Protein AF-A0A8T6P390-F1 (afdb_monomer)

pLDDT: mean 92.5, std 6.71, range [60.31, 98.31]

Solvent-accessible surface area (backbone atoms only — not comparable to full-atom values): 4581 Å² total; per-residue (Å²): 134,58,71,71,60,53,54,62,58,51,70,80,51,88,84,80,80,89,47,70,69,31,53,57,49,14,52,54,48,27,73,68,28,31,87,80,65,63,40,45,67,67,59,24,41,55,49,26,51,33,64,73,70,71,41,72,41,75,40,89,63,42,82,56,37,36,80,75,49,41,86,36,35,43,73,63,128

Mean predicted aligned error: 3.91 Å

Radius of gyration: 13.46 Å; Cα contacts (8 Å, |Δi|>4): 73; chains: 1; bounding box: 33×28×26 Å

Secondary structure (DSSP, 8-state):
--HHHHHHHHTTS------HHHHHHHHHHHHHHHHHH---HHHHHHHHHHHHHTPPPPBS-HHHHHHHHGGG--B--

Structure (mm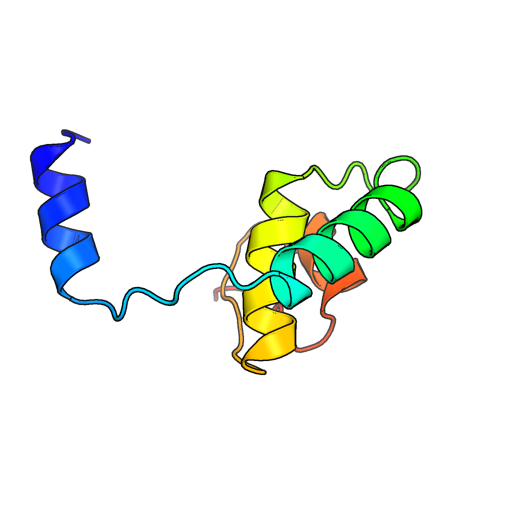CIF, N/CA/C/O backbone):
data_AF-A0A8T6P390-F1
#
_entry.id   AF-A0A8T6P390-F1
#
loop_
_atom_site.group_PDB
_atom_site.id
_atom_site.type_symbol
_atom_site.label_atom_id
_atom_site.label_alt_id
_atom_site.label_comp_id
_atom_site.label_asym_id
_atom_site.label_entity_id
_atom_site.label_seq_id
_atom_site.pdbx_PDB_ins_code
_atom_site.Cartn_x
_atom_site.Cartn_y
_atom_site.Cartn_z
_atom_site.occupancy
_atom_site.B_iso_or_equiv
_atom_site.auth_seq_id
_atom_site.auth_comp_id
_atom_site.auth_asym_id
_atom_site.auth_atom_id
_atom_site.pdbx_PDB_model_num
ATOM 1 N N . MET A 1 1 ? -16.977 17.855 -1.010 1.00 60.31 1 MET A N 1
ATOM 2 C CA . MET A 1 1 ? -17.595 17.051 0.075 1.00 60.31 1 MET A CA 1
ATOM 3 C C . MET A 1 1 ? -17.310 17.746 1.398 1.00 60.31 1 MET A C 1
ATOM 5 O O . MET A 1 1 ? -16.194 18.215 1.559 1.00 60.31 1 MET A O 1
ATOM 9 N N . SER A 1 2 ? -18.278 17.860 2.313 1.00 86.19 2 SER A N 1
ATOM 10 C CA . SER A 1 2 ? -18.019 18.412 3.653 1.00 86.19 2 SER A CA 1
ATOM 11 C C . SER A 1 2 ? -17.321 17.371 4.537 1.00 86.19 2 SER A C 1
ATOM 13 O O . SER A 1 2 ? -17.589 16.173 4.417 1.00 86.19 2 SER A O 1
ATOM 15 N N . GLN A 1 3 ? -16.439 17.813 5.437 1.00 84.19 3 GLN A N 1
ATOM 16 C CA . GLN A 1 3 ? -15.700 16.937 6.359 1.00 84.19 3 GLN A CA 1
ATOM 17 C C . GLN A 1 3 ? -16.640 16.046 7.192 1.00 84.19 3 GLN A C 1
ATOM 19 O O . GLN A 1 3 ? -16.394 14.853 7.340 1.00 84.19 3 GLN A O 1
ATOM 24 N N . ALA A 1 4 ? -17.776 16.593 7.641 1.00 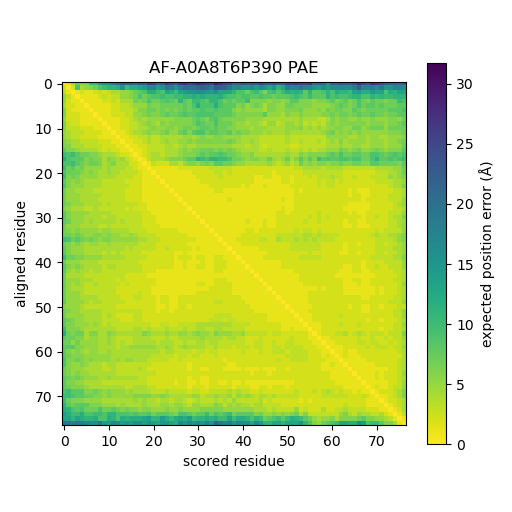88.94 4 ALA A N 1
ATOM 25 C CA . ALA A 1 4 ? -18.803 15.851 8.374 1.00 88.94 4 ALA A CA 1
ATOM 26 C C . ALA A 1 4 ? -19.373 14.663 7.575 1.00 88.94 4 ALA A C 1
ATOM 28 O O . ALA A 1 4 ? -19.574 13.578 8.122 1.00 88.94 4 ALA A O 1
ATOM 29 N N . ARG A 1 5 ? -19.579 14.835 6.261 1.00 91.06 5 ARG A N 1
ATOM 30 C CA . ARG A 1 5 ? -20.070 13.758 5.391 1.00 91.06 5 ARG A CA 1
ATOM 31 C C . ARG A 1 5 ? -19.011 12.676 5.177 1.00 91.06 5 ARG A C 1
ATOM 33 O O . ARG A 1 5 ? -19.362 11.503 5.148 1.00 91.06 5 ARG A O 1
ATOM 40 N N . ALA A 1 6 ? -17.735 13.050 5.074 1.00 88.75 6 ALA A N 1
ATOM 41 C CA . ALA A 1 6 ? -16.637 12.086 4.979 1.00 88.75 6 ALA A CA 1
ATOM 42 C C . ALA A 1 6 ? -16.529 11.226 6.252 1.00 88.75 6 ALA A C 1
ATOM 44 O O . ALA A 1 6 ? -16.481 10.003 6.161 1.00 88.75 6 ALA A O 1
ATOM 45 N N . VAL A 1 7 ? -16.596 11.848 7.435 1.00 91.44 7 VAL A N 1
ATOM 46 C CA . VAL A 1 7 ? -16.579 11.129 8.723 1.00 91.44 7 VAL A CA 1
ATOM 47 C C . VAL A 1 7 ? -17.748 10.148 8.836 1.00 91.44 7 VAL A C 1
ATOM 49 O O . VAL A 1 7 ? -17.552 9.023 9.282 1.00 91.44 7 VAL A O 1
ATOM 52 N N . SER A 1 8 ? -18.950 10.533 8.395 1.00 92.75 8 SER A N 1
ATOM 53 C CA . SER A 1 8 ? -20.113 9.636 8.410 1.00 92.75 8 SER A CA 1
ATOM 54 C C . SER A 1 8 ? -19.912 8.373 7.572 1.00 92.75 8 SER A C 1
ATOM 56 O O . SER A 1 8 ? -20.369 7.315 7.984 1.00 92.75 8 SER A O 1
ATOM 58 N N . VAL A 1 9 ? -19.252 8.473 6.414 1.00 92.88 9 VAL A N 1
ATOM 59 C CA . VAL A 1 9 ? -18.960 7.309 5.558 1.00 92.88 9 VAL A CA 1
ATOM 60 C C . VAL A 1 9 ? -17.917 6.410 6.216 1.00 92.88 9 VAL A C 1
ATOM 62 O O . VAL A 1 9 ? -18.083 5.196 6.243 1.00 92.88 9 VAL A O 1
ATOM 65 N N . LEU A 1 10 ? -16.868 7.000 6.795 1.00 91.12 10 LEU A N 1
ATOM 66 C CA . LEU A 1 10 ? -15.782 6.251 7.432 1.00 91.12 10 LEU A CA 1
ATOM 67 C C . LEU A 1 10 ? -16.242 5.429 8.645 1.00 91.12 10 LEU A C 1
ATOM 69 O O . LEU A 1 10 ? -15.638 4.405 8.934 1.00 91.12 10 LEU A O 1
ATOM 73 N N . ARG A 1 11 ? -17.331 5.823 9.321 1.00 92.81 11 ARG A N 1
ATOM 74 C CA . ARG A 1 11 ? -17.904 5.069 10.455 1.00 92.81 11 ARG A CA 1
ATOM 75 C C . ARG A 1 11 ? -18.381 3.661 10.098 1.00 92.81 11 ARG A C 1
ATOM 77 O O . ARG A 1 11 ? -18.530 2.845 10.998 1.00 92.81 11 ARG A O 1
ATOM 84 N N . SER A 1 12 ? -18.643 3.381 8.824 1.00 94.00 12 SER A N 1
ATOM 85 C CA . SER A 1 12 ? -19.049 2.048 8.360 1.00 94.00 12 SER A CA 1
ATOM 86 C C . SER A 1 12 ? -17.869 1.102 8.116 1.00 94.00 12 SER A C 1
ATOM 88 O O . SER A 1 12 ? -18.093 -0.039 7.725 1.00 94.00 12 SER A O 1
ATOM 90 N N . PHE A 1 13 ? -16.632 1.563 8.315 1.00 91.69 13 PHE A N 1
ATOM 91 C CA . PHE A 1 13 ? -15.419 0.798 8.047 1.00 91.69 13 PHE A CA 1
ATOM 92 C C . PHE A 1 13 ? -14.603 0.594 9.319 1.00 91.69 13 PHE A C 1
ATOM 94 O O . PHE A 1 13 ? -14.571 1.443 10.210 1.00 91.69 13 PHE A O 1
ATOM 101 N N . GLU A 1 14 ? -13.899 -0.530 9.372 1.00 90.38 14 GLU A N 1
ATOM 102 C CA . GLU A 1 14 ? -12.890 -0.773 10.393 1.00 90.38 14 GLU A CA 1
ATOM 103 C C . GLU A 1 14 ? -11.673 0.133 10.159 1.00 90.38 14 GLU A C 1
ATOM 105 O O . GLU A 1 14 ? -11.12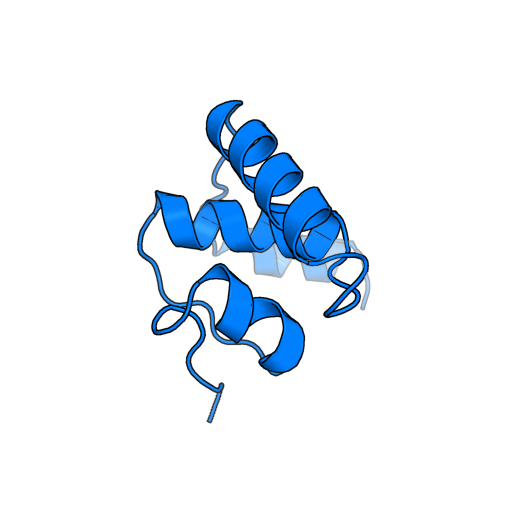7 0.205 9.053 1.00 90.38 14 GLU A O 1
ATOM 110 N N . LEU A 1 15 ? -11.236 0.827 11.212 1.00 88.94 15 LEU A N 1
ATOM 111 C CA . LEU A 1 15 ? -10.007 1.613 11.195 1.00 88.94 15 LEU A CA 1
ATOM 112 C C . LEU A 1 15 ? -8.834 0.733 11.620 1.00 88.94 15 LEU A C 1
ATOM 114 O O . LEU A 1 15 ? -8.681 0.407 12.794 1.00 88.9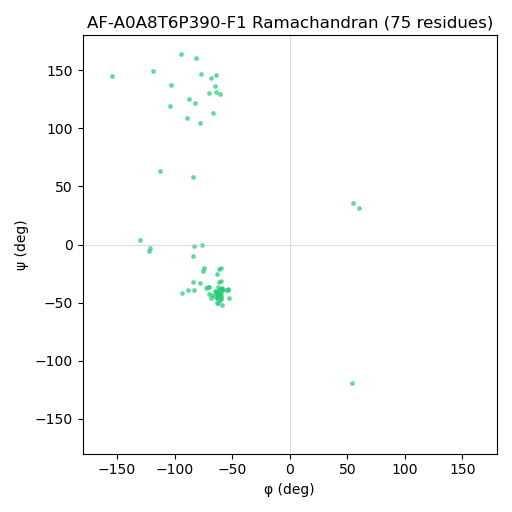4 15 LEU A O 1
ATOM 118 N N . VAL A 1 16 ? -7.977 0.397 10.661 1.00 85.25 16 VAL A N 1
ATOM 119 C CA . VAL A 1 16 ? -6.745 -0.348 10.924 1.00 85.25 16 VAL A CA 1
ATOM 120 C C . VAL A 1 16 ? -5.621 0.629 11.266 1.00 85.25 16 VAL A C 1
ATOM 122 O O . VAL A 1 16 ? -5.323 1.539 10.491 1.00 85.25 16 VAL A O 1
ATOM 125 N N . ALA A 1 17 ? -4.979 0.433 12.418 1.00 81.50 17 ALA A N 1
ATOM 126 C CA . ALA A 1 17 ? -3.847 1.251 12.839 1.00 81.50 17 ALA A CA 1
ATOM 127 C C . ALA A 1 17 ? -2.609 1.019 11.952 1.00 81.50 17 ALA A C 1
ATOM 129 O O . ALA A 1 17 ? -2.323 -0.102 11.520 1.00 81.50 17 ALA A O 1
ATOM 130 N N . ALA A 1 18 ? -1.854 2.092 11.701 1.00 79.50 18 ALA A N 1
ATOM 131 C CA . ALA A 1 18 ? -0.558 2.013 11.040 1.00 79.50 18 ALA A CA 1
ATOM 132 C C . ALA A 1 18 ? 0.500 1.539 12.048 1.00 79.50 18 ALA A C 1
ATOM 134 O O . ALA A 1 18 ? 0.919 2.283 12.929 1.00 79.50 18 ALA A O 1
ATOM 135 N N . GLU A 1 19 ? 0.900 0.276 11.934 1.00 89.94 19 GLU A N 1
ATOM 136 C CA . GLU A 1 19 ? 1.977 -0.311 12.735 1.00 89.94 19 GLU A CA 1
ATOM 137 C C . GLU A 1 19 ? 3.352 0.043 12.154 1.00 89.94 19 GLU A C 1
ATOM 139 O O . GLU A 1 19 ? 3.476 0.336 10.963 1.00 89.94 19 GLU A O 1
ATOM 144 N N . GLN A 1 20 ? 4.416 -0.063 12.956 1.00 94.50 20 GLN A N 1
ATOM 145 C CA . GLN A 1 20 ? 5.785 0.215 12.499 1.00 94.50 20 GLN A CA 1
ATOM 146 C C . GLN A 1 20 ? 6.165 -0.590 11.241 1.00 94.50 20 GLN A C 1
ATOM 148 O O . GLN A 1 20 ? 6.751 -0.044 10.312 1.00 94.50 20 GLN A O 1
ATOM 153 N N . ALA A 1 21 ? 5.730 -1.850 11.145 1.00 93.56 21 ALA A N 1
ATOM 154 C CA . ALA A 1 21 ? 5.972 -2.691 9.971 1.00 93.56 21 ALA A CA 1
ATOM 155 C C . ALA A 1 21 ? 5.375 -2.113 8.669 1.00 93.56 21 ALA A C 1
ATOM 157 O O . ALA A 1 21 ? 5.933 -2.305 7.588 1.00 93.56 21 ALA A O 1
ATOM 158 N N . VAL A 1 22 ? 4.257 -1.378 8.759 1.00 94.62 22 VAL A N 1
ATOM 159 C CA . VAL A 1 22 ? 3.643 -0.674 7.618 1.00 94.62 22 VAL A CA 1
ATOM 160 C C . VAL A 1 22 ? 4.559 0.460 7.160 1.00 94.62 22 VAL A C 1
ATOM 162 O O . VAL A 1 22 ? 4.791 0.624 5.961 1.00 94.62 22 VAL A O 1
ATOM 165 N N . HIS A 1 23 ? 5.121 1.210 8.111 1.00 95.81 23 HIS A N 1
ATOM 166 C CA . HIS A 1 23 ? 6.068 2.282 7.822 1.00 95.81 23 HIS A CA 1
ATOM 167 C C . HIS A 1 23 ? 7.345 1.744 7.174 1.00 95.81 23 HIS A C 1
ATOM 169 O O . HIS A 1 23 ? 7.711 2.212 6.095 1.00 95.81 23 HIS A O 1
ATOM 175 N N . ASP A 1 24 ? 7.968 0.725 7.761 1.00 97.62 24 ASP A N 1
ATOM 176 C CA . ASP A 1 24 ? 9.229 0.170 7.260 1.00 97.62 24 ASP A CA 1
ATOM 177 C C . ASP A 1 24 ? 9.075 -0.360 5.827 1.00 97.62 24 ASP A C 1
ATOM 179 O O . ASP A 1 24 ? 9.867 -0.028 4.940 1.00 97.62 24 ASP A O 1
ATOM 183 N N . TRP A 1 25 ? 7.999 -1.108 5.558 1.00 97.50 25 TRP A N 1
ATOM 184 C CA . TRP A 1 25 ? 7.714 -1.605 4.212 1.00 97.50 25 TRP A CA 1
ATOM 185 C C . TRP A 1 25 ? 7.427 -0.465 3.226 1.00 97.50 25 TRP A C 1
ATOM 187 O O . TRP A 1 25 ? 7.894 -0.499 2.085 1.00 97.50 25 TRP A O 1
ATOM 197 N N . SER A 1 26 ? 6.699 0.576 3.650 1.00 97.69 26 SER A N 1
ATOM 198 C CA . SER A 1 26 ? 6.397 1.729 2.789 1.00 97.69 26 SER A CA 1
ATOM 199 C C . SER A 1 26 ? 7.657 2.490 2.365 1.00 97.69 26 SER A C 1
ATOM 201 O O . SER A 1 26 ? 7.792 2.844 1.193 1.00 97.69 26 SER A O 1
ATOM 203 N N . VAL A 1 27 ? 8.623 2.660 3.275 1.00 98.19 27 VAL A N 1
ATOM 204 C CA . VAL A 1 27 ? 9.921 3.279 2.973 1.00 98.19 27 VAL A CA 1
ATOM 205 C C . VAL A 1 27 ? 10.681 2.441 1.948 1.00 98.19 27 VAL A C 1
ATOM 207 O O . VAL A 1 27 ? 11.204 2.989 0.978 1.00 98.19 27 VAL A O 1
ATOM 210 N N . GLN A 1 28 ? 10.694 1.114 2.102 1.00 98.31 28 GLN A N 1
ATOM 211 C CA . GLN A 1 28 ? 11.347 0.220 1.142 1.00 98.31 28 GLN A CA 1
ATOM 212 C C . GLN A 1 28 ? 10.745 0.347 -0.266 1.00 98.31 28 GLN A C 1
ATOM 214 O O . GLN A 1 28 ? 11.491 0.439 -1.244 1.00 98.31 28 GLN A O 1
ATOM 219 N N . GLN A 1 29 ? 9.414 0.405 -0.393 1.00 98.25 29 GLN A N 1
ATOM 220 C CA . GLN A 1 29 ? 8.778 0.572 -1.707 1.00 98.25 29 GLN A CA 1
ATOM 221 C C . GLN A 1 29 ? 8.993 1.964 -2.294 1.00 98.25 29 GLN A C 1
ATOM 223 O O . GLN A 1 29 ? 9.187 2.088 -3.505 1.00 98.25 29 GLN A O 1
ATOM 228 N N . LEU A 1 30 ? 8.988 3.004 -1.456 1.00 98.25 30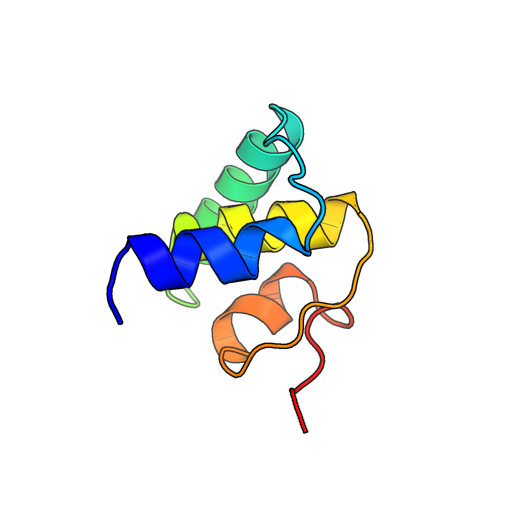 LEU A N 1
ATOM 229 C CA . LEU A 1 30 ? 9.289 4.362 -1.891 1.00 98.25 30 LEU A CA 1
ATOM 230 C C . LEU A 1 30 ? 10.694 4.420 -2.499 1.00 98.25 30 LEU A C 1
ATOM 232 O O . LEU A 1 30 ? 10.841 4.822 -3.649 1.00 98.25 30 LEU A O 1
ATOM 236 N N . LEU A 1 31 ? 11.707 3.929 -1.780 1.00 98.19 31 LEU A N 1
ATOM 237 C CA . LEU A 1 31 ? 13.088 3.896 -2.271 1.00 98.19 31 LEU A CA 1
ATOM 238 C C . LEU A 1 31 ? 13.220 3.101 -3.576 1.00 98.19 31 LEU A C 1
ATOM 240 O O . LEU A 1 31 ? 13.956 3.498 -4.477 1.00 98.19 31 LEU A O 1
ATOM 244 N N 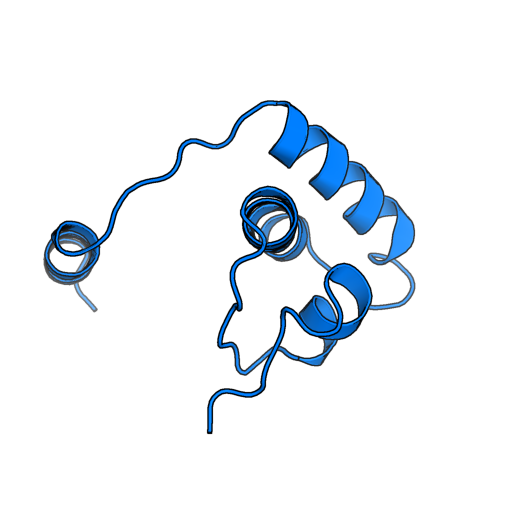. LYS A 1 32 ? 12.470 2.003 -3.707 1.00 98.25 32 LYS A N 1
ATOM 245 C CA . LYS A 1 32 ? 12.499 1.145 -4.894 1.00 98.25 32 LYS A CA 1
ATOM 246 C C . LYS A 1 32 ? 11.821 1.773 -6.119 1.00 98.25 32 LYS A C 1
ATOM 248 O O . LYS A 1 32 ? 12.287 1.583 -7.245 1.00 98.25 32 LYS A O 1
ATOM 253 N N . TYR A 1 33 ? 10.718 2.501 -5.931 1.00 98.31 33 TYR A N 1
ATOM 254 C CA . TYR A 1 33 ? 9.817 2.875 -7.029 1.00 98.31 33 TYR A CA 1
ATOM 255 C C . TYR A 1 33 ? 9.593 4.375 -7.225 1.00 98.31 33 TYR A C 1
ATOM 257 O O . TYR A 1 33 ? 8.977 4.765 -8.220 1.00 98.31 33 TYR A O 1
ATOM 265 N N . GLN A 1 34 ? 10.108 5.238 -6.351 1.00 97.88 34 GLN A N 1
ATOM 266 C CA . GLN A 1 34 ? 9.977 6.686 -6.513 1.00 97.88 34 GLN A CA 1
ATOM 267 C C . GLN A 1 34 ? 10.600 7.164 -7.830 1.00 97.88 34 GLN A C 1
ATOM 269 O O . GLN A 1 34 ? 9.967 7.905 -8.578 1.00 97.88 34 GLN A O 1
ATOM 274 N N . LEU A 1 35 ? 11.814 6.716 -8.158 1.00 97.31 35 LEU A N 1
ATOM 275 C CA . LEU A 1 35 ? 12.518 7.190 -9.355 1.00 97.31 35 LEU A CA 1
ATOM 276 C C . LEU A 1 35 ? 12.007 6.541 -10.648 1.00 97.31 35 LEU A C 1
ATOM 278 O O . LEU A 1 35 ? 11.966 7.191 -11.689 1.00 97.31 35 LEU A O 1
ATOM 282 N N . SER A 1 36 ? 11.582 5.279 -10.586 1.00 97.44 36 SER A N 1
ATOM 283 C CA . SER A 1 36 ? 11.147 4.517 -11.763 1.00 97.44 36 SER A CA 1
ATOM 284 C C . SER A 1 36 ? 9.659 4.694 -12.079 1.00 97.44 36 SER A C 1
ATOM 286 O O . SER A 1 36 ? 9.280 4.820 -13.241 1.00 97.44 36 SER A O 1
ATOM 288 N N . HIS A 1 37 ? 8.805 4.746 -11.055 1.00 96.94 37 HIS A N 1
ATOM 289 C CA . HIS A 1 37 ? 7.346 4.735 -11.209 1.00 96.94 37 HIS A CA 1
ATOM 290 C C . HIS A 1 37 ? 6.659 5.960 -10.605 1.00 96.94 37 HIS A C 1
ATOM 292 O O . HIS A 1 37 ? 5.453 6.116 -10.794 1.00 96.94 37 HIS A O 1
ATOM 298 N N . ARG A 1 38 ? 7.418 6.862 -9.961 1.00 97.25 38 ARG A N 1
ATOM 299 C CA . ARG A 1 38 ? 6.910 8.067 -9.277 1.00 97.25 38 ARG A CA 1
ATOM 300 C C . ARG A 1 38 ? 5.925 7.747 -8.154 1.00 97.25 38 ARG A C 1
ATOM 302 O O . ARG A 1 38 ? 5.026 8.537 -7.876 1.00 97.25 38 ARG A O 1
ATOM 309 N N . VAL A 1 39 ? 6.113 6.598 -7.503 1.00 97.75 39 VAL A N 1
ATOM 310 C CA . VAL A 1 39 ? 5.369 6.247 -6.289 1.00 97.75 39 VAL A CA 1
ATOM 311 C C . VAL A 1 39 ? 5.659 7.293 -5.212 1.00 97.75 39 VAL A C 1
ATOM 313 O O . VAL A 1 39 ? 6.819 7.609 -4.948 1.00 97.75 39 VAL A O 1
ATOM 316 N N . GLY A 1 40 ? 4.601 7.837 -4.609 1.00 97.25 40 GLY A N 1
ATOM 317 C CA . GLY A 1 40 ? 4.689 8.739 -3.463 1.00 97.25 40 GLY A CA 1
ATOM 318 C C . GLY A 1 40 ? 4.534 8.002 -2.132 1.00 97.25 40 GLY A C 1
ATOM 319 O O . GLY A 1 40 ? 4.016 6.887 -2.079 1.00 97.25 40 GLY A O 1
ATOM 320 N N . MET A 1 41 ? 4.930 8.654 -1.034 1.00 96.75 41 MET A N 1
ATOM 321 C CA . MET A 1 41 ? 4.872 8.057 0.308 1.00 96.75 41 MET A CA 1
ATOM 322 C C . MET A 1 41 ? 3.448 7.663 0.721 1.00 96.75 41 MET A C 1
ATOM 324 O O . MET A 1 41 ? 3.246 6.606 1.311 1.00 96.75 41 MET A O 1
ATOM 328 N N . ALA A 1 42 ? 2.446 8.472 0.363 1.00 95.50 42 ALA A N 1
ATOM 329 C CA . ALA A 1 42 ? 1.049 8.138 0.623 1.00 95.50 42 ALA A CA 1
ATOM 330 C C . ALA A 1 42 ? 0.646 6.831 -0.080 1.00 95.50 42 ALA A C 1
ATOM 332 O O . ALA A 1 42 ? 0.119 5.935 0.568 1.00 95.50 42 ALA A O 1
ATOM 333 N N . ASP A 1 43 ? 0.962 6.671 -1.370 1.00 96.44 43 ASP A N 1
ATOM 334 C CA . ASP A 1 43 ? 0.663 5.429 -2.092 1.00 96.44 43 ASP A CA 1
ATOM 335 C C . ASP A 1 43 ? 1.380 4.225 -1.464 1.00 96.44 43 ASP A C 1
ATOM 337 O O . ASP A 1 43 ? 0.771 3.170 -1.286 1.00 96.44 43 ASP A O 1
ATOM 341 N N . ALA A 1 44 ? 2.647 4.384 -1.074 1.00 96.94 44 ALA A N 1
ATOM 342 C CA . ALA A 1 44 ? 3.417 3.326 -0.426 1.00 96.94 44 ALA A CA 1
ATOM 343 C C . ALA A 1 44 ? 2.824 2.914 0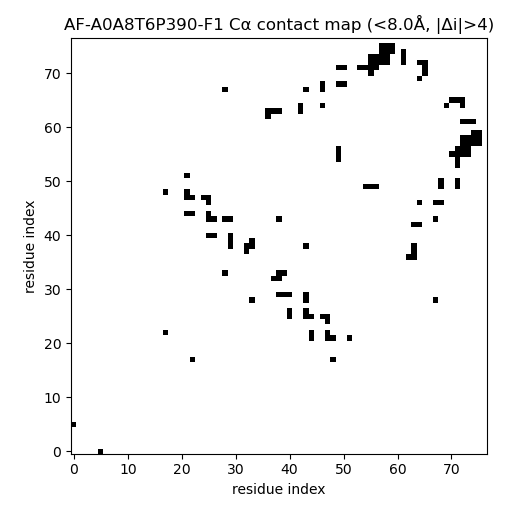.935 1.00 96.94 44 ALA A C 1
ATOM 345 O O . ALA A 1 44 ? 2.700 1.720 1.207 1.00 96.94 44 ALA A O 1
ATOM 346 N N . LEU A 1 45 ? 2.393 3.876 1.761 1.00 95.69 45 LEU A N 1
ATOM 347 C CA . LEU A 1 45 ? 1.737 3.618 3.050 1.00 95.69 45 LEU 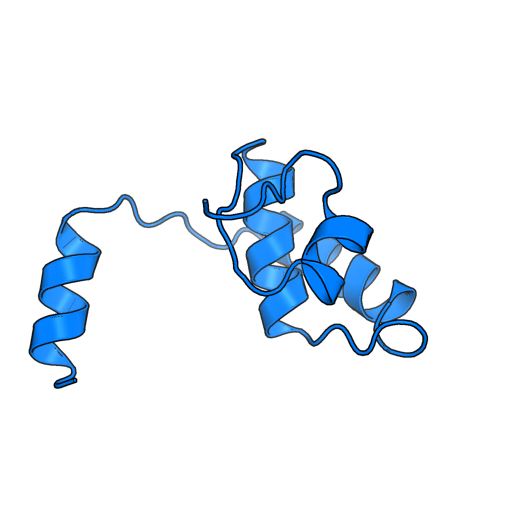A CA 1
ATOM 348 C C . LEU A 1 45 ? 0.413 2.887 2.878 1.00 95.69 45 LEU A C 1
ATOM 350 O O . LEU A 1 45 ? 0.160 1.898 3.564 1.00 95.69 45 LEU A O 1
ATOM 354 N N . ILE A 1 46 ? -0.425 3.331 1.937 1.00 94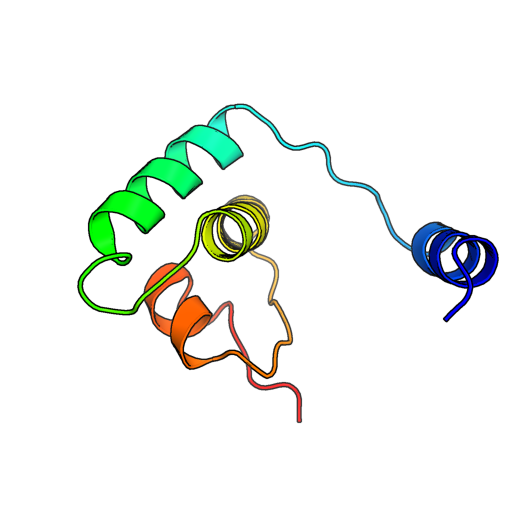.12 46 ILE A N 1
ATOM 355 C CA . ILE A 1 46 ? -1.680 2.634 1.686 1.00 94.12 46 ILE A CA 1
ATOM 356 C C . ILE A 1 46 ? -1.318 1.218 1.205 1.00 94.12 46 ILE A C 1
ATOM 358 O O . ILE A 1 46 ? -1.807 0.245 1.771 1.00 94.12 46 ILE A O 1
ATOM 362 N N . ALA A 1 47 ? -0.429 1.049 0.211 1.00 95.56 47 ALA A N 1
ATOM 363 C CA . ALA A 1 47 ? -0.017 -0.263 -0.324 1.00 95.56 47 ALA A CA 1
ATOM 364 C C . ALA A 1 47 ? 0.491 -1.235 0.756 1.00 95.56 47 ALA A C 1
ATOM 366 O O . ALA A 1 47 ? 0.117 -2.408 0.731 1.00 95.56 47 ALA A O 1
ATOM 367 N N . ALA A 1 48 ? 1.242 -0.733 1.737 1.00 96.12 48 ALA A N 1
ATOM 368 C CA . ALA A 1 48 ? 1.756 -1.506 2.862 1.00 96.12 48 ALA A CA 1
ATOM 369 C C . ALA A 1 48 ? 0.642 -2.173 3.684 1.00 96.12 48 ALA A C 1
ATOM 371 O O . ALA A 1 48 ? 0.774 -3.331 4.077 1.00 96.12 48 ALA A O 1
ATOM 372 N N . VAL A 1 49 ? -0.490 -1.489 3.888 1.00 93.69 49 VAL A N 1
ATOM 373 C CA . VAL A 1 49 ? -1.650 -2.064 4.589 1.00 93.69 49 VAL A CA 1
ATOM 374 C C . VAL A 1 49 ? -2.253 -3.228 3.797 1.00 93.69 49 VAL A C 1
ATOM 376 O O . VAL A 1 49 ? -2.512 -4.280 4.375 1.00 93.69 49 VAL A O 1
ATOM 379 N N . SER A 1 50 ? -2.412 -3.091 2.475 1.00 93.62 50 SER A N 1
ATOM 380 C CA . SER A 1 50 ? -2.900 -4.196 1.628 1.00 93.62 50 SER A CA 1
ATOM 381 C C . SER A 1 50 ? -1.933 -5.375 1.609 1.00 93.62 50 SER A C 1
ATOM 383 O O . SER A 1 50 ? -2.379 -6.512 1.704 1.00 93.62 50 SER A O 1
ATOM 385 N N . HIS A 1 51 ? -0.624 -5.119 1.542 1.00 95.56 51 HIS A N 1
ATOM 386 C CA . HIS A 1 51 ? 0.395 -6.163 1.634 1.00 95.56 51 HIS A CA 1
ATOM 387 C C . HIS A 1 51 ? 0.351 -6.887 2.989 1.00 95.56 51 HIS A C 1
ATOM 389 O O . HIS A 1 51 ? 0.433 -8.108 3.041 1.00 95.56 51 HIS A O 1
ATOM 395 N N . ARG A 1 52 ? 0.192 -6.162 4.101 1.00 94.25 52 ARG A N 1
ATOM 396 C CA . ARG A 1 52 ? 0.139 -6.769 5.440 1.00 94.25 52 ARG A CA 1
ATOM 397 C C . ARG A 1 52 ? -1.119 -7.609 5.651 1.00 94.25 52 ARG A C 1
ATOM 399 O O . ARG A 1 52 ? -1.026 -8.719 6.157 1.00 94.25 52 ARG A O 1
ATOM 406 N N . LEU A 1 53 ? -2.279 -7.077 5.269 1.00 93.00 53 LEU A N 1
ATOM 407 C CA . LEU A 1 53 ? -3.573 -7.733 5.485 1.00 93.00 53 LEU A CA 1
ATOM 408 C C . LEU A 1 53 ? -3.928 -8.749 4.393 1.00 93.00 53 LEU A C 1
ATOM 410 O O . LEU A 1 53 ? -4.909 -9.468 4.540 1.00 93.00 53 LEU A O 1
ATOM 414 N N . GLN A 1 54 ? -3.164 -8.789 3.295 1.00 94.69 54 GLN A N 1
ATOM 415 C CA . GLN A 1 54 ? -3.446 -9.610 2.112 1.00 94.69 54 GLN A CA 1
ATOM 416 C C . GLN A 1 54 ? -4.851 -9.359 1.535 1.00 94.69 54 GLN A C 1
ATOM 418 O O . GLN A 1 54 ? -5.514 -10.264 1.034 1.00 94.69 54 GLN A O 1
ATOM 423 N N . LEU A 1 55 ? -5.307 -8.103 1.596 1.00 92.75 55 LEU A N 1
ATOM 424 C CA . LEU A 1 55 ? -6.619 -7.698 1.097 1.00 92.75 55 LEU A CA 1
ATOM 425 C C . LEU A 1 55 ? -6.507 -6.982 -0.251 1.00 92.75 55 LEU A C 1
ATOM 427 O O . LEU A 1 55 ? -5.647 -6.101 -0.410 1.00 92.75 55 LEU A O 1
ATOM 431 N N . PRO A 1 56 ? -7.403 -7.296 -1.207 1.00 93.25 56 PRO A N 1
ATOM 432 C CA . PRO A 1 56 ? -7.435 -6.610 -2.483 1.00 93.25 56 PRO A CA 1
ATOM 433 C C . PRO A 1 56 ? -7.800 -5.141 -2.281 1.00 93.25 56 PRO A C 1
ATOM 435 O O . PRO A 1 56 ? -8.723 -4.789 -1.545 1.00 93.25 56 PRO A O 1
ATOM 438 N N . ARG A 1 57 ? -7.087 -4.270 -2.986 1.00 89.31 57 ARG A N 1
ATOM 439 C CA . ARG A 1 57 ? -7.429 -2.864 -3.128 1.00 89.31 57 ARG A CA 1
ATOM 440 C C . ARG A 1 57 ? -8.027 -2.623 -4.491 1.00 89.31 57 ARG A C 1
ATOM 442 O O . ARG A 1 57 ? -7.336 -2.698 -5.503 1.00 89.31 57 ARG A O 1
ATOM 449 N N . TYR A 1 58 ? -9.259 -2.154 -4.483 1.00 90.62 58 TYR A N 1
ATOM 450 C CA . TYR A 1 58 ? -9.859 -1.595 -5.674 1.00 90.62 58 TYR A CA 1
ATOM 451 C C . TYR A 1 58 ? -9.418 -0.147 -5.856 1.00 90.62 58 TYR A C 1
ATOM 453 O O . TYR A 1 58 ? -9.591 0.693 -4.972 1.00 90.62 58 TYR A O 1
ATOM 461 N N . THR A 1 59 ? -8.796 0.142 -6.994 1.00 90.31 59 THR A N 1
ATOM 462 C CA . THR A 1 59 ? -8.260 1.471 -7.288 1.00 90.31 59 THR A CA 1
ATOM 463 C C . THR A 1 59 ? -8.193 1.716 -8.793 1.00 90.31 59 THR A C 1
ATOM 465 O O . THR A 1 59 ? -7.892 0.792 -9.551 1.00 90.31 59 THR A O 1
ATOM 468 N N . PRO A 1 60 ? -8.424 2.957 -9.253 1.00 90.50 60 PRO A N 1
ATOM 469 C CA . PRO A 1 60 ? -8.111 3.336 -10.625 1.00 90.50 60 PRO A CA 1
ATOM 470 C C . PRO A 1 60 ? -6.599 3.525 -10.853 1.00 90.50 60 PRO A C 1
ATOM 472 O O . PRO A 1 60 ? -6.143 3.465 -11.993 1.00 90.50 60 PRO A O 1
ATOM 475 N N . ASN A 1 61 ? -5.793 3.735 -9.801 1.00 91.44 61 ASN A N 1
ATOM 476 C CA . ASN A 1 61 ? -4.354 4.007 -9.919 1.00 91.44 61 ASN A CA 1
ATOM 477 C C . ASN A 1 61 ? -3.512 2.722 -10.036 1.00 91.44 61 ASN A C 1
ATOM 479 O O . ASN A 1 61 ? -2.617 2.451 -9.236 1.00 91.44 61 ASN A O 1
ATOM 483 N N . LEU A 1 62 ? -3.786 1.910 -11.053 1.00 93.81 62 LEU A N 1
ATOM 484 C CA . LEU A 1 62 ? -3.088 0.634 -11.243 1.00 93.81 62 LEU A CA 1
ATOM 485 C C . LEU A 1 62 ? -1.580 0.808 -11.460 1.00 93.81 62 LEU A C 1
ATOM 487 O O . LEU A 1 62 ? -0.792 -0.006 -10.991 1.00 93.81 62 LEU A O 1
ATOM 491 N N . LYS A 1 63 ? -1.157 1.915 -12.083 1.00 94.69 63 LYS A N 1
ATOM 492 C CA . LYS A 1 63 ? 0.258 2.199 -12.362 1.00 94.69 63 LYS A CA 1
ATOM 493 C C . LYS A 1 63 ? 1.139 2.092 -11.111 1.00 94.69 63 LYS A C 1
ATOM 495 O O . LYS A 1 63 ? 2.219 1.515 -11.183 1.00 94.69 63 LYS A O 1
ATOM 500 N N . HIS A 1 64 ? 0.705 2.667 -9.988 1.00 94.44 64 HIS A N 1
ATOM 501 C CA . HIS A 1 64 ? 1.496 2.652 -8.753 1.00 94.44 64 HIS A CA 1
ATOM 502 C C . HIS A 1 64 ? 1.304 1.348 -7.973 1.00 94.44 64 HIS A C 1
ATOM 504 O O . HIS A 1 64 ? 2.258 0.811 -7.415 1.00 94.44 64 HIS A O 1
ATOM 510 N N . TYR A 1 65 ? 0.080 0.820 -7.930 1.00 96.38 65 TYR A N 1
ATOM 511 C CA . TYR A 1 65 ? -0.238 -0.301 -7.046 1.00 96.38 65 TYR A CA 1
ATOM 512 C C . TYR A 1 65 ? 0.122 -1.667 -7.630 1.00 96.38 65 TYR A C 1
ATOM 514 O O . TYR A 1 65 ? 0.567 -2.534 -6.881 1.00 96.38 65 TYR A O 1
ATOM 522 N N . THR A 1 66 ? 0.044 -1.861 -8.948 1.00 95.62 66 THR A N 1
ATOM 523 C CA . THR A 1 66 ? 0.425 -3.136 -9.573 1.00 95.62 66 THR A CA 1
ATOM 524 C C . THR A 1 66 ? 1.910 -3.454 -9.360 1.00 95.62 66 THR A C 1
ATOM 526 O O . THR A 1 66 ? 2.244 -4.605 -9.097 1.00 95.62 66 THR A O 1
ATOM 529 N N . VAL A 1 67 ? 2.803 -2.455 -9.375 1.00 96.75 67 VAL A N 1
ATOM 530 C CA . VAL A 1 67 ? 4.249 -2.684 -9.156 1.00 96.75 67 VAL A CA 1
ATOM 531 C C . VAL A 1 67 ? 4.620 -2.961 -7.695 1.00 96.75 67 VAL A C 1
ATOM 533 O O . VAL A 1 67 ? 5.657 -3.569 -7.428 1.00 96.75 67 VAL A O 1
ATOM 536 N N . MET A 1 68 ? 3.782 -2.535 -6.746 1.00 96.69 68 MET A N 1
ATOM 537 C CA . MET A 1 68 ? 4.017 -2.736 -5.312 1.00 96.69 68 MET A CA 1
ATOM 538 C C . MET A 1 68 ? 3.358 -4.003 -4.768 1.00 96.69 68 MET A C 1
ATOM 540 O O . MET A 1 68 ? 3.962 -4.694 -3.955 1.00 96.69 68 MET A O 1
ATOM 544 N N . VAL A 1 69 ? 2.120 -4.298 -5.178 1.00 96.12 69 VAL A N 1
ATOM 545 C CA . VAL A 1 69 ? 1.306 -5.365 -4.565 1.00 96.12 69 VAL A CA 1
ATOM 546 C C . VAL A 1 69 ? 0.682 -6.337 -5.574 1.00 96.12 69 VAL A C 1
ATOM 548 O O . VAL A 1 69 ? -0.055 -7.240 -5.181 1.00 96.12 69 VAL A O 1
ATOM 551 N N . GLY A 1 70 ? 0.989 -6.197 -6.869 1.00 93.69 70 GLY A N 1
ATOM 552 C CA . GLY A 1 70 ? 0.632 -7.168 -7.906 1.00 93.69 70 GLY A CA 1
ATOM 553 C C . GLY A 1 70 ? -0.860 -7.500 -7.942 1.00 93.69 70 GLY A C 1
ATOM 554 O O . GLY A 1 70 ? -1.697 -6.620 -8.145 1.00 93.69 70 GLY A O 1
ATOM 555 N N . ALA A 1 71 ? -1.183 -8.778 -7.724 1.00 91.75 71 ALA A N 1
ATOM 556 C CA . ALA A 1 71 ? -2.549 -9.306 -7.748 1.00 91.75 71 ALA A CA 1
ATOM 557 C C . ALA A 1 71 ? -3.492 -8.662 -6.712 1.00 91.75 71 ALA A C 1
ATOM 559 O O . ALA A 1 71 ? -4.706 -8.690 -6.896 1.00 91.75 71 ALA A O 1
ATOM 560 N N . LEU A 1 72 ? -2.958 -8.028 -5.660 1.00 93.62 72 LEU A N 1
ATOM 561 C CA . LEU A 1 72 ? -3.757 -7.287 -4.678 1.00 93.62 72 LEU A CA 1
ATOM 562 C C . LEU A 1 72 ? -4.241 -5.922 -5.193 1.00 93.62 72 LEU A C 1
ATOM 564 O O . LEU A 1 72 ? -4.924 -5.217 -4.456 1.00 93.62 72 LEU A O 1
ATOM 568 N N . ALA A 1 73 ? -3.915 -5.527 -6.426 1.00 92.50 73 ALA A N 1
ATOM 569 C CA . ALA A 1 73 ? -4.420 -4.311 -7.062 1.00 92.50 73 ALA A CA 1
ATOM 570 C C . ALA A 1 73 ? -5.348 -4.629 -8.253 1.00 92.50 73 ALA A C 1
ATOM 572 O O . ALA A 1 73 ? -5.009 -4.290 -9.392 1.00 92.50 73 ALA A O 1
ATOM 573 N N . PRO A 1 74 ? -6.503 -5.291 -8.039 1.00 87.81 74 PRO A N 1
ATOM 574 C CA . PRO A 1 74 ? -7.468 -5.491 -9.109 1.00 87.81 74 PRO A CA 1
ATOM 575 C C . PRO A 1 74 ? -8.035 -4.151 -9.588 1.00 87.81 74 PRO A C 1
ATOM 577 O O . PRO A 1 74 ? -8.243 -3.206 -8.819 1.00 87.81 74 PRO A O 1
ATOM 580 N N . ARG A 1 75 ? -8.325 -4.082 -10.889 1.00 84.69 75 ARG A N 1
ATOM 581 C CA . ARG A 1 75 ? -9.039 -2.949 -11.475 1.00 84.69 75 ARG A CA 1
ATOM 582 C C . ARG A 1 75 ? -10.444 -2.889 -10.882 1.00 84.69 75 ARG A C 1
ATOM 584 O O . ARG A 1 75 ? -11.139 -3.899 -10.854 1.00 84.69 75 ARG A O 1
ATOM 591 N N . LEU A 1 76 ? -10.853 -1.709 -10.421 1.00 79.75 76 LEU A N 1
ATOM 592 C CA . LEU A 1 76 ? -12.261 -1.447 -10.132 1.00 79.75 76 LEU A CA 1
ATOM 593 C C . LEU A 1 76 ? -13.007 -1.479 -11.481 1.00 79.75 76 LEU A C 1
ATOM 595 O O . LEU A 1 76 ? -12.685 -0.671 -12.357 1.00 79.75 76 LEU A O 1
ATOM 599 N N . CYS A 1 77 ? -13.881 -2.471 -11.667 1.00 61.78 77 CYS A N 1
ATOM 600 C CA . CYS A 1 77 ? -14.717 -2.632 -12.861 1.00 61.78 77 CYS A CA 1
ATOM 601 C C . CYS A 1 77 ? -15.763 -1.521 -12.969 1.00 61.78 77 CYS A C 1
ATOM 603 O O . CYS A 1 77 ? -16.286 -1.109 -11.908 1.00 61.78 77 CYS A O 1
#

Sequence (77 aa):
MSQARAVSVLRSFELVAAEQAVHDWSVQQLLKYQLSHRVGMADALIAAVSHRLQLPRYTPNLKHYTVMVGALAPRLC

Nearest PDB structures (foldseek):
  7by2-assembly1_B-2  TM=8.105E-01  e=2.521E-02  Klebsiella pneumoniae
  5ecy-assembly1_E  TM=7.743E-01  e=1.965E-01  Shigella flexneri
  5x3t-assembly1_H  TM=7.683E-01  e=4.413E-01  Mycobacterium tuberculosis H37Rv
  1w8i-assembly1_A-2  TM=7.701E-01  e=2.091E+00  Archaeoglobus fulgidus DSM 4304

Foldseek 3Di:
DDPVVVVVVCVVDDDDDQDVQLVVQLVVLCVVDCVPQVDDSVNSSVLSVCVVVVAADEDPPCSSNCVRPNPSDDYDD